Protein AF-A0A8T3SCQ9-F1 (afdb_monomer)

Foldseek 3Di:
DPPQVADAQFWADDPLFIWGRHPPDIHTQQWDAPVVGDIDGRSVVCVVPVVSHRDGDDDDDDD

Radius of gyration: 11.7 Å; Cα contacts (8 Å, |Δi|>4): 94; chains: 1; bounding box: 28×25×26 Å

Solvent-accessible surface area (backbone atoms only — not comparable to full-atom values): 3881 Å² total; per-residue (Å²): 132,70,69,81,78,53,60,65,40,24,26,35,77,45,89,75,31,36,20,35,27,42,97,75,68,70,47,75,41,66,63,45,61,55,87,100,52,69,75,42,44,24,46,58,52,41,73,80,39,64,75,52,53,73,35,69,71,74,94,71,88,86,126

Sequence (63 aa):
HDPLAAAPGTLVRAGEGLALVALEGLLELVEVQPEGGRRMRASVAIRGRPSLVGSRVREVAVG

Nearest PDB structures (foldseek):
  2fmt-assembly2_B  TM=8.071E-01  e=2.593E-02  Escherichia coli
  5uai-assembly1_A  TM=8.061E-01  e=4.349E-02  Pseudomonas aeruginosa PAO1
  3r8x-assembly1_A  TM=7.834E-01  e=5.632E-02  Yersinia pestis
  4wkg-assembly1_C  TM=7.553E-01  e=2.490E-01  Escherichia coli K-12
  4wkg-assembly1_F  TM=7.552E-01  e=2.834E-01  Escherichia coli K-12

pLDDT: mean 90.83, std 8.41, range [54.16, 97.19]

Secondary structure (DSSP, 8-state):
--GGGSPTTBEEEETTEEEEE-SSSEEEE-EE--TTS--EEHHHHHHH-GGGTTPBP------

Mean predicted aligned error: 3.9 Å

Structure (mmCIF, N/CA/C/O backbone):
data_AF-A0A8T3SCQ9-F1
#
_entry.id   AF-A0A8T3SCQ9-F1
#
loop_
_atom_site.group_PDB
_atom_site.id
_atom_site.type_symbol
_atom_site.label_atom_id
_atom_site.label_alt_id
_atom_site.label_comp_id
_atom_site.label_asym_id
_atom_site.label_entity_id
_atom_site.label_seq_id
_atom_site.pdbx_PDB_ins_code
_atom_site.Cartn_x
_atom_site.Cartn_y
_atom_site.Cartn_z
_atom_site.occupancy
_atom_site.B_iso_or_equiv
_atom_site.auth_seq_id
_atom_site.auth_comp_id
_atom_site.auth_asym_id
_atom_site.auth_atom_id
_atom_site.pdbx_PDB_model_num
ATOM 1 N N . HIS A 1 1 ? 14.200 1.632 -9.838 1.00 61.81 1 HIS A N 1
ATOM 2 C CA . HIS A 1 1 ? 14.059 0.443 -8.977 1.00 61.81 1 HIS A CA 1
ATOM 3 C C . HIS A 1 1 ? 12.841 -0.301 -9.484 1.00 61.81 1 HIS A C 1
ATOM 5 O O . HIS A 1 1 ? 11.840 0.369 -9.706 1.00 61.81 1 HIS A O 1
ATOM 11 N N . ASP A 1 2 ? 12.946 -1.594 -9.781 1.00 76.31 2 ASP A N 1
ATOM 12 C CA . ASP A 1 2 ? 11.802 -2.370 -10.264 1.00 76.31 2 ASP A CA 1
ATOM 13 C C . ASP A 1 2 ? 10.861 -2.662 -9.079 1.00 76.31 2 ASP A C 1
ATOM 15 O O . ASP A 1 2 ? 11.270 -3.373 -8.159 1.00 76.31 2 ASP A O 1
ATOM 19 N N . PRO A 1 3 ? 9.643 -2.091 -9.036 1.00 72.62 3 PRO A N 1
ATOM 20 C CA . PRO A 1 3 ? 8.708 -2.325 -7.939 1.00 72.62 3 PRO A CA 1
ATOM 21 C C . PRO A 1 3 ? 8.268 -3.792 -7.827 1.00 72.62 3 PRO A C 1
ATOM 23 O O . PRO A 1 3 ? 7.888 -4.211 -6.735 1.00 72.62 3 PRO A O 1
ATOM 26 N N . LEU A 1 4 ? 8.358 -4.581 -8.906 1.00 78.00 4 LEU A N 1
ATOM 27 C CA . LEU A 1 4 ? 8.020 -6.009 -8.897 1.00 78.00 4 LEU A CA 1
ATOM 28 C C . LEU A 1 4 ? 9.096 -6.880 -8.235 1.00 78.00 4 LEU A C 1
ATOM 30 O O . LEU A 1 4 ? 8.839 -8.041 -7.935 1.00 78.00 4 LEU A O 1
ATOM 34 N N . ALA A 1 5 ? 10.281 -6.331 -7.950 1.00 85.00 5 ALA A N 1
ATOM 35 C CA . ALA A 1 5 ? 11.312 -7.038 -7.193 1.00 85.00 5 ALA A CA 1
ATOM 36 C C . ALA A 1 5 ? 10.989 -7.149 -5.687 1.00 85.00 5 ALA A C 1
ATOM 38 O O . ALA A 1 5 ? 11.655 -7.892 -4.965 1.00 85.00 5 ALA A O 1
ATOM 39 N N . ALA A 1 6 ? 9.998 -6.401 -5.187 1.00 91.00 6 ALA A N 1
ATOM 40 C CA . ALA A 1 6 ? 9.561 -6.478 -3.796 1.00 91.00 6 ALA A CA 1
ATOM 41 C C . ALA A 1 6 ? 8.612 -7.670 -3.560 1.00 91.00 6 ALA A C 1
ATOM 43 O O . ALA A 1 6 ? 7.918 -8.125 -4.461 1.00 91.00 6 ALA A O 1
ATOM 44 N N . ALA A 1 7 ? 8.561 -8.186 -2.329 1.00 94.50 7 ALA A N 1
ATOM 45 C CA . ALA A 1 7 ? 7.723 -9.342 -2.004 1.00 94.50 7 ALA A CA 1
ATOM 46 C C . ALA A 1 7 ? 6.214 -9.006 -2.046 1.00 94.50 7 ALA A C 1
ATOM 48 O O . ALA A 1 7 ? 5.833 -7.907 -1.622 1.00 94.50 7 ALA A O 1
ATOM 49 N N . PRO A 1 8 ? 5.329 -9.954 -2.417 1.00 95.94 8 PRO A N 1
ATOM 50 C CA . PRO A 1 8 ? 3.884 -9.765 -2.320 1.00 95.94 8 PRO A CA 1
ATOM 51 C C . PRO A 1 8 ? 3.428 -9.314 -0.926 1.00 95.94 8 PRO A C 1
ATOM 53 O O . PRO A 1 8 ? 3.921 -9.787 0.113 1.00 95.94 8 PRO A O 1
ATOM 56 N N . GLY A 1 9 ? 2.485 -8.373 -0.914 1.00 96.12 9 GLY A N 1
ATOM 57 C CA . GLY A 1 9 ? 2.017 -7.676 0.282 1.00 96.12 9 GLY A CA 1
ATOM 58 C C . GLY A 1 9 ? 2.834 -6.430 0.649 1.00 96.12 9 GLY A C 1
ATOM 59 O O . GLY A 1 9 ? 2.504 -5.765 1.629 1.00 96.12 9 GLY A O 1
ATOM 60 N N . THR A 1 10 ? 3.892 -6.101 -0.098 1.00 97.19 10 THR A N 1
ATOM 61 C CA . THR A 1 10 ? 4.688 -4.880 0.114 1.00 97.19 10 THR A CA 1
ATOM 62 C C . THR A 1 10 ? 4.037 -3.676 -0.558 1.00 97.19 10 THR A C 1
ATOM 64 O O . THR A 1 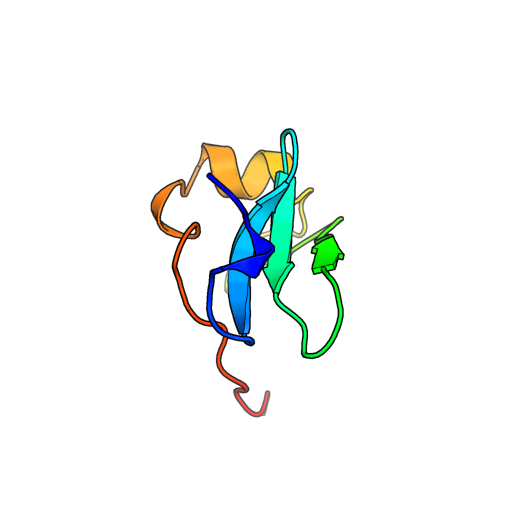10 ? 3.588 -3.766 -1.699 1.00 97.19 10 THR A O 1
ATOM 67 N N . LEU A 1 11 ? 4.017 -2.535 0.126 1.00 96.12 11 LEU A N 1
ATOM 68 C CA . LEU A 1 11 ? 3.619 -1.256 -0.452 1.00 96.12 11 LEU A CA 1
ATOM 69 C C . LEU A 1 11 ? 4.802 -0.618 -1.183 1.00 96.12 11 LEU A C 1
ATOM 71 O O . LEU A 1 11 ? 5.880 -0.447 -0.618 1.00 96.12 11 LEU A O 1
ATOM 75 N N . VAL A 1 12 ? 4.600 -0.228 -2.432 1.00 96.19 12 VAL A N 1
ATOM 76 C CA . VAL A 1 12 ? 5.605 0.398 -3.297 1.00 96.19 12 VAL A CA 1
ATOM 77 C C . VAL A 1 12 ? 5.081 1.718 -3.844 1.00 96.19 12 VAL A C 1
ATOM 79 O O . VAL A 1 12 ? 3.876 1.968 -3.879 1.00 96.19 12 VAL A O 1
ATOM 82 N N . ARG A 1 13 ? 5.992 2.589 -4.280 1.00 94.31 13 ARG A N 1
ATOM 83 C CA . ARG A 1 13 ? 5.604 3.831 -4.948 1.00 94.31 13 ARG A CA 1
ATOM 84 C C . ARG A 1 13 ? 5.166 3.531 -6.383 1.00 94.31 13 ARG A C 1
ATOM 86 O O . ARG A 1 13 ? 5.894 2.864 -7.112 1.00 94.31 13 ARG A O 1
ATOM 93 N N . ALA A 1 14 ? 4.014 4.060 -6.783 1.00 90.81 14 ALA A N 1
ATOM 94 C CA . ALA A 1 14 ? 3.498 3.980 -8.148 1.00 90.81 14 ALA A CA 1
ATOM 95 C C . ALA A 1 14 ? 3.097 5.389 -8.599 1.00 90.81 14 ALA A C 1
ATOM 97 O O . ALA A 1 14 ? 2.117 5.950 -8.111 1.00 90.81 14 ALA A O 1
ATOM 98 N N . GLY A 1 15 ? 3.913 6.003 -9.462 1.00 89.25 15 GLY A N 1
ATOM 99 C CA . GLY A 1 15 ? 3.784 7.423 -9.799 1.00 89.25 15 GLY A CA 1
ATOM 100 C C . GLY A 1 15 ? 3.793 8.312 -8.547 1.00 89.25 15 GLY A C 1
ATOM 101 O O . GLY A 1 15 ? 4.692 8.226 -7.707 1.00 89.25 15 GLY A O 1
ATOM 102 N N . GLU A 1 16 ? 2.755 9.135 -8.401 1.00 89.75 16 GLU A N 1
ATOM 103 C CA . GLU A 1 16 ? 2.545 9.998 -7.228 1.00 89.75 16 GLU A CA 1
ATOM 104 C C . GLU A 1 16 ? 1.841 9.291 -6.055 1.00 89.75 16 GLU A C 1
ATOM 106 O O . GLU A 1 16 ? 1.683 9.875 -4.980 1.00 89.75 16 GLU A O 1
ATOM 111 N N . GLY A 1 17 ? 1.385 8.054 -6.256 1.00 92.31 17 GLY A N 1
ATOM 112 C CA . GLY A 1 17 ? 0.595 7.281 -5.306 1.00 92.31 17 GLY A CA 1
ATOM 113 C C . GLY A 1 17 ? 1.341 6.094 -4.698 1.00 92.31 17 GLY A C 1
ATOM 114 O O . GLY A 1 17 ? 2.574 6.036 -4.647 1.00 92.31 17 GLY A O 1
ATOM 115 N N . LEU A 1 18 ? 0.550 5.140 -4.213 1.00 94.94 18 LEU A N 1
ATOM 116 C CA . LEU A 1 18 ? 1.008 3.922 -3.555 1.00 94.94 18 LEU A CA 1
ATOM 117 C C . LEU A 1 18 ? 0.346 2.721 -4.233 1.00 94.94 18 LEU A C 1
ATOM 119 O O . LEU A 1 18 ? -0.828 2.790 -4.588 1.00 94.94 18 LEU A O 1
ATOM 123 N N . ALA A 1 19 ? 1.077 1.626 -4.391 1.00 96.69 19 ALA A N 1
ATOM 124 C CA . ALA A 1 19 ? 0.543 0.364 -4.886 1.00 96.69 19 ALA A CA 1
ATOM 125 C C . ALA A 1 19 ? 0.952 -0.789 -3.969 1.00 96.69 19 ALA A C 1
ATOM 127 O O . ALA A 1 19 ? 1.986 -0.725 -3.307 1.00 96.69 19 ALA A O 1
ATOM 128 N N . LEU A 1 20 ? 0.144 -1.841 -3.935 1.00 96.62 20 LEU A N 1
ATOM 129 C CA . LEU A 1 20 ? 0.450 -3.103 -3.277 1.00 96.62 20 LEU A CA 1
ATOM 130 C C . LEU A 1 20 ? 1.010 -4.083 -4.308 1.00 96.62 20 LEU A C 1
ATOM 132 O O . LEU A 1 20 ? 0.401 -4.288 -5.359 1.00 96.62 20 LEU A O 1
ATOM 136 N N . VAL A 1 21 ? 2.135 -4.718 -3.995 1.00 97.00 21 VAL A N 1
ATOM 137 C CA . VAL A 1 21 ? 2.641 -5.836 -4.796 1.00 97.00 21 VAL A CA 1
ATOM 138 C C . VAL A 1 21 ? 1.726 -7.041 -4.600 1.00 97.00 21 VAL A C 1
ATOM 140 O O . VAL A 1 21 ? 1.567 -7.525 -3.474 1.00 97.00 21 VAL A O 1
ATOM 143 N N . ALA A 1 22 ? 1.118 -7.511 -5.686 1.00 95.19 22 ALA A N 1
ATOM 144 C CA . ALA A 1 22 ? 0.295 -8.715 -5.707 1.00 95.19 22 ALA A CA 1
ATOM 145 C C . ALA A 1 22 ? 1.146 -9.950 -6.061 1.00 95.19 22 ALA A C 1
ATOM 147 O O . ALA A 1 22 ? 2.360 -9.850 -6.219 1.00 95.19 22 ALA A O 1
ATOM 148 N N . LEU A 1 23 ? 0.519 -11.128 -6.169 1.00 94.25 23 LEU A N 1
ATOM 149 C CA . LEU A 1 23 ? 1.195 -12.310 -6.726 1.00 94.25 23 LEU A CA 1
ATOM 150 C C . LEU A 1 23 ? 1.597 -12.079 -8.188 1.00 94.25 23 LEU A C 1
ATOM 152 O O . LEU A 1 23 ? 2.678 -12.479 -8.603 1.00 94.25 23 LEU A O 1
ATOM 156 N N . GLU A 1 24 ? 0.740 -11.382 -8.932 1.00 93.94 24 GLU A N 1
ATOM 157 C CA . GLU A 1 24 ? 0.977 -10.979 -10.310 1.00 93.94 24 GLU A CA 1
ATOM 158 C C . GLU A 1 24 ? 0.639 -9.494 -10.453 1.00 93.94 24 GLU A C 1
ATOM 160 O O . GLU A 1 24 ? -0.493 -9.067 -10.224 1.00 93.94 24 GLU A O 1
ATOM 165 N N . GLY A 1 25 ? 1.642 -8.691 -10.809 1.00 94.56 25 GLY A N 1
ATOM 166 C CA . GLY A 1 25 ? 1.475 -7.257 -11.019 1.00 94.56 25 GLY A CA 1
ATOM 167 C C . GLY A 1 25 ? 1.287 -6.444 -9.733 1.00 94.56 25 GLY A C 1
ATOM 168 O O . GLY A 1 25 ? 1.813 -6.767 -8.665 1.00 94.56 25 GLY A O 1
ATOM 169 N N . LEU A 1 26 ? 0.572 -5.326 -9.867 1.00 96.25 26 LEU A N 1
ATOM 170 C CA . LEU A 1 26 ? 0.407 -4.308 -8.833 1.00 96.25 26 LEU A CA 1
ATOM 171 C C . LEU A 1 26 ? -1.069 -3.928 -8.687 1.00 96.25 26 LEU A C 1
ATOM 173 O O . LEU A 1 26 ? -1.776 -3.777 -9.683 1.00 96.25 26 LEU A O 1
ATOM 177 N N . LEU A 1 27 ? -1.505 -3.697 -7.450 1.00 96.25 27 LEU A N 1
ATOM 178 C CA . LEU A 1 27 ? -2.798 -3.087 -7.143 1.00 96.25 27 LEU A CA 1
ATOM 179 C C . LEU A 1 27 ? -2.579 -1.636 -6.722 1.00 96.25 27 LEU A C 1
ATOM 181 O O . LEU A 1 27 ? -2.009 -1.374 -5.664 1.00 96.25 27 LEU A O 1
ATOM 185 N N . GLU A 1 28 ? -3.024 -0.683 -7.537 1.00 96.00 28 GLU A N 1
ATOM 186 C CA . GLU A 1 28 ? -2.950 0.734 -7.183 1.00 96.00 28 GLU A CA 1
ATOM 187 C C . GLU A 1 28 ? -3.939 1.067 -6.060 1.00 96.00 28 GLU A C 1
ATOM 189 O O . GL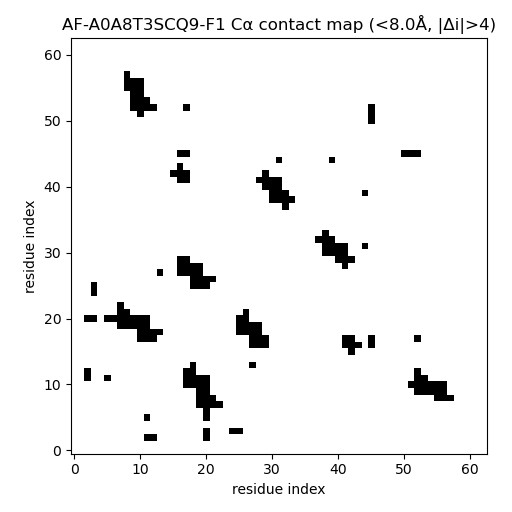U A 1 28 ? -5.130 0.756 -6.132 1.00 96.00 28 GLU A O 1
ATOM 194 N N . LEU A 1 29 ? -3.453 1.746 -5.022 1.00 95.81 29 LEU A N 1
ATOM 195 C CA . LEU A 1 29 ? -4.315 2.314 -3.998 1.00 95.81 29 LEU A CA 1
ATOM 196 C C . LEU A 1 29 ? -4.806 3.678 -4.476 1.00 95.81 29 LEU A C 1
ATOM 198 O O . LEU A 1 29 ? -4.059 4.654 -4.481 1.00 95.81 29 LEU A O 1
ATOM 202 N N . VAL A 1 30 ? -6.080 3.760 -4.847 1.00 96.62 30 VAL A N 1
ATOM 203 C CA . VAL A 1 30 ? -6.694 5.028 -5.268 1.00 96.62 30 VAL A CA 1
ATOM 204 C C . VAL A 1 30 ? -7.060 5.877 -4.046 1.00 96.62 30 VAL A C 1
ATOM 206 O O . VAL A 1 30 ? -6.685 7.050 -3.944 1.00 96.62 30 VAL A O 1
ATOM 209 N N . GLU A 1 31 ? -7.734 5.264 -3.071 1.00 96.25 31 GLU A N 1
ATOM 210 C CA . GLU A 1 31 ? -8.136 5.880 -1.806 1.00 96.25 31 GLU A CA 1
ATOM 211 C C . GLU A 1 31 ? -7.795 4.983 -0.620 1.00 96.25 31 GLU A C 1
ATOM 213 O O . GLU A 1 31 ? -7.790 3.758 -0.715 1.00 96.25 31 GLU A O 1
ATOM 218 N N . VAL A 1 32 ? -7.529 5.614 0.518 1.00 94.06 32 VAL A N 1
ATOM 219 C CA . VAL A 1 32 ? -7.249 4.953 1.790 1.00 94.06 32 VAL A CA 1
ATOM 220 C C . VAL A 1 32 ? -7.965 5.682 2.916 1.00 94.06 32 VAL A C 1
ATOM 222 O O . VAL A 1 32 ? -8.211 6.889 2.848 1.00 94.06 32 VAL A O 1
ATOM 225 N N . GLN A 1 33 ? -8.262 4.960 3.988 1.00 93.94 33 GLN A N 1
ATOM 226 C CA . GLN A 1 33 ? -8.730 5.538 5.238 1.00 93.94 33 GLN A CA 1
ATOM 227 C C . GLN A 1 33 ? -7.876 4.974 6.372 1.00 93.94 33 GLN A C 1
ATOM 229 O O . GLN A 1 33 ? -8.107 3.850 6.808 1.00 93.94 33 GLN A O 1
ATOM 234 N N . PRO A 1 34 ? -6.854 5.716 6.826 1.00 89.50 34 PRO A N 1
ATOM 235 C CA . PRO A 1 34 ? -6.101 5.322 8.004 1.00 89.50 34 PRO A CA 1
ATOM 236 C C . PRO A 1 34 ? -7.006 5.276 9.237 1.00 89.50 34 PRO A C 1
ATOM 238 O O . PRO A 1 34 ? -7.964 6.044 9.336 1.00 89.50 34 PRO A O 1
ATOM 241 N N . GLU A 1 35 ? -6.655 4.423 10.194 1.00 89.06 35 GLU A N 1
ATOM 242 C CA . GLU A 1 35 ? -7.326 4.354 11.491 1.00 89.06 35 GLU A CA 1
ATOM 243 C C . GLU A 1 35 ? -7.401 5.737 12.162 1.00 89.06 35 GLU A C 1
ATOM 245 O O . GLU A 1 35 ? -6.441 6.514 12.127 1.00 89.06 35 GLU A O 1
ATOM 250 N N . GLY A 1 36 ? -8.575 6.071 12.710 1.00 90.62 36 GLY A N 1
ATOM 251 C CA . GLY A 1 36 ? -8.857 7.373 13.327 1.00 90.62 36 GLY A CA 1
ATOM 252 C C . GLY A 1 36 ? -8.855 8.567 12.360 1.00 90.62 36 GLY A C 1
ATOM 253 O O . GLY A 1 36 ? -9.014 9.708 12.791 1.00 90.62 36 GLY A O 1
ATOM 254 N N . GLY A 1 37 ? -8.661 8.334 11.060 1.00 91.12 37 GLY A N 1
ATOM 255 C CA . GLY A 1 37 ? 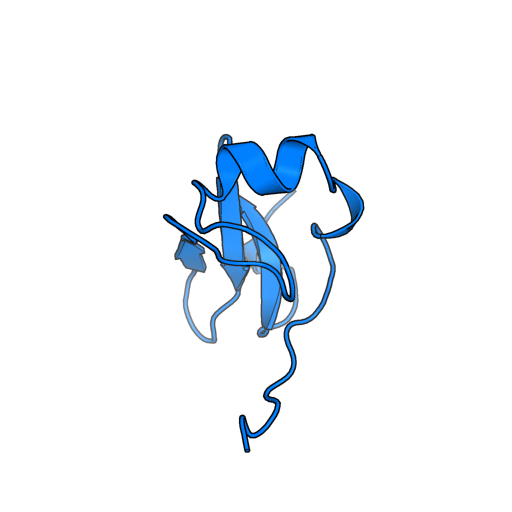-8.550 9.366 10.038 1.00 91.12 37 GLY A CA 1
ATOM 256 C C . GLY A 1 37 ? -9.749 9.437 9.094 1.00 91.12 37 GLY A C 1
ATOM 257 O O . GLY A 1 37 ? -10.617 8.563 9.038 1.00 91.12 37 GLY A O 1
ATOM 258 N N . ARG A 1 38 ? -9.764 10.499 8.283 1.00 95.19 38 ARG A N 1
ATOM 259 C CA . ARG A 1 38 ? -10.691 10.626 7.152 1.00 95.19 38 ARG A CA 1
ATOM 260 C C . ARG A 1 38 ? -10.200 9.825 5.946 1.00 95.19 38 ARG A C 1
ATOM 262 O O . ARG A 1 38 ? -8.993 9.705 5.730 1.00 95.19 38 ARG A O 1
ATOM 269 N N . ARG A 1 39 ? -11.137 9.367 5.112 1.00 97.00 39 ARG A N 1
ATOM 270 C CA . ARG A 1 39 ? -10.829 8.845 3.775 1.00 97.00 39 ARG A CA 1
ATOM 271 C C . ARG A 1 39 ? -10.122 9.915 2.934 1.00 97.00 39 ARG A C 1
ATOM 273 O O . ARG A 1 39 ? -10.477 11.094 3.001 1.00 97.00 39 ARG A O 1
ATOM 280 N N . MET A 1 40 ? -9.108 9.520 2.169 1.00 96.38 40 MET A N 1
ATOM 281 C CA . MET A 1 40 ? -8.337 10.411 1.299 1.00 96.38 40 MET A CA 1
ATOM 282 C C . MET A 1 40 ? -7.663 9.655 0.150 1.00 96.38 40 MET A C 1
ATOM 284 O O . MET A 1 40 ? -7.477 8.443 0.217 1.00 96.38 40 MET A O 1
ATOM 288 N N . ARG A 1 41 ? -7.216 10.384 -0.880 1.00 96.44 41 ARG A N 1
ATOM 289 C CA . ARG A 1 41 ? -6.385 9.821 -1.958 1.00 96.44 41 ARG A CA 1
ATOM 290 C C . ARG A 1 41 ? -5.054 9.294 -1.419 1.00 96.44 41 ARG A C 1
ATOM 292 O O . ARG A 1 41 ? -4.415 9.964 -0.601 1.00 96.44 41 ARG A O 1
ATOM 299 N N . ALA A 1 42 ? -4.575 8.161 -1.931 1.00 94.81 42 ALA A N 1
ATOM 300 C CA . ALA A 1 42 ? -3.303 7.582 -1.479 1.00 94.81 42 ALA A CA 1
ATOM 301 C C . ALA A 1 42 ? -2.093 8.499 -1.742 1.00 94.81 42 ALA A C 1
ATOM 303 O O . ALA A 1 42 ? -1.180 8.566 -0.922 1.00 94.81 42 ALA A O 1
ATOM 304 N N . SER A 1 43 ? -2.122 9.286 -2.824 1.00 95.25 43 SER A N 1
ATOM 305 C CA . SER A 1 43 ? -1.099 10.305 -3.121 1.00 95.25 43 SER A CA 1
ATOM 306 C C . SER A 1 43 ? -1.043 11.440 -2.088 1.00 95.25 43 SER A C 1
ATOM 308 O O . SER A 1 43 ? -0.028 12.119 -1.931 1.00 95.25 43 SER A O 1
ATOM 310 N N . VAL A 1 44 ? -2.128 11.675 -1.347 1.00 95.00 44 VAL A N 1
ATOM 311 C CA . VAL A 1 44 ? -2.133 12.590 -0.197 1.00 95.00 44 VAL A CA 1
ATOM 312 C C . VAL A 1 44 ? -1.588 11.873 1.037 1.00 95.00 44 VAL A C 1
ATOM 314 O O . VAL A 1 44 ? -0.743 12.430 1.734 1.00 95.00 44 VAL A O 1
ATOM 317 N N . ALA A 1 45 ? -2.010 10.629 1.272 1.00 92.06 45 ALA A N 1
ATOM 318 C CA . ALA A 1 45 ? -1.560 9.840 2.416 1.00 92.06 45 ALA A CA 1
ATOM 319 C C . ALA A 1 45 ? -0.034 9.629 2.431 1.00 92.06 45 ALA A C 1
ATOM 321 O O . ALA A 1 45 ? 0.603 9.858 3.460 1.00 92.06 45 ALA A O 1
ATOM 322 N N . ILE A 1 46 ? 0.568 9.267 1.292 1.00 93.50 46 ILE A N 1
ATOM 323 C CA . ILE A 1 46 ? 2.015 9.015 1.182 1.00 93.50 46 ILE A CA 1
ATOM 324 C C . ILE A 1 46 ? 2.855 10.272 1.441 1.00 93.50 46 ILE A C 1
ATOM 326 O O . ILE A 1 46 ? 3.914 10.181 2.056 1.00 93.50 46 ILE A O 1
ATOM 330 N N . ARG A 1 47 ? 2.367 11.461 1.054 1.00 92.12 47 ARG A N 1
ATOM 331 C CA . ARG A 1 47 ? 3.061 12.734 1.313 1.00 92.12 47 ARG A CA 1
ATOM 332 C C . ARG A 1 47 ? 3.200 13.022 2.807 1.00 92.12 47 ARG A C 1
ATOM 334 O O . ARG A 1 47 ? 4.227 13.538 3.227 1.00 92.12 47 ARG A O 1
ATOM 341 N N . GLY A 1 48 ? 2.193 12.663 3.604 1.00 90.19 48 GLY A N 1
ATOM 342 C CA . GLY A 1 48 ? 2.243 12.793 5.063 1.00 90.19 48 GLY A CA 1
ATOM 343 C C . GLY A 1 48 ? 2.929 11.624 5.777 1.00 90.19 48 GLY A C 1
ATOM 344 O O . GLY A 1 48 ? 3.235 11.739 6.961 1.00 90.19 48 GLY A O 1
ATOM 345 N N . ARG A 1 49 ? 3.135 10.487 5.096 1.00 90.94 49 ARG A N 1
ATOM 346 C CA .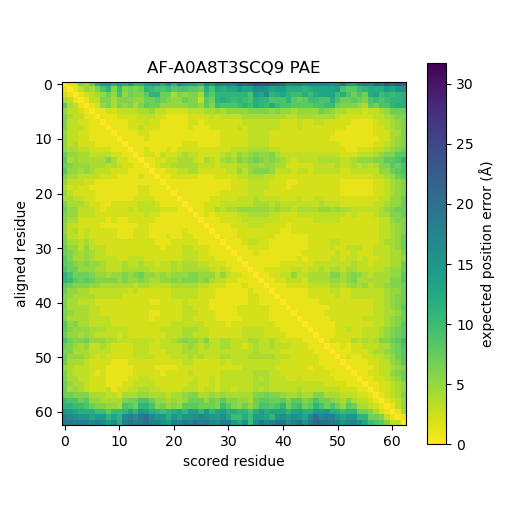 ARG A 1 49 ? 3.670 9.242 5.674 1.00 90.94 49 ARG A CA 1
ATOM 34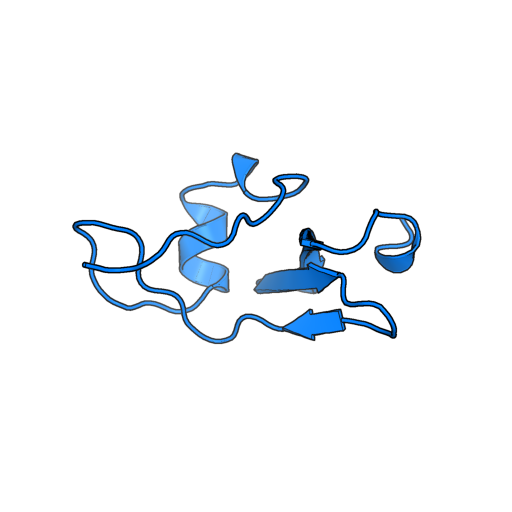7 C C . ARG A 1 49 ? 4.557 8.491 4.665 1.00 90.94 49 ARG A C 1
ATOM 349 O O . ARG A 1 49 ? 4.179 7.415 4.197 1.00 90.94 49 ARG A O 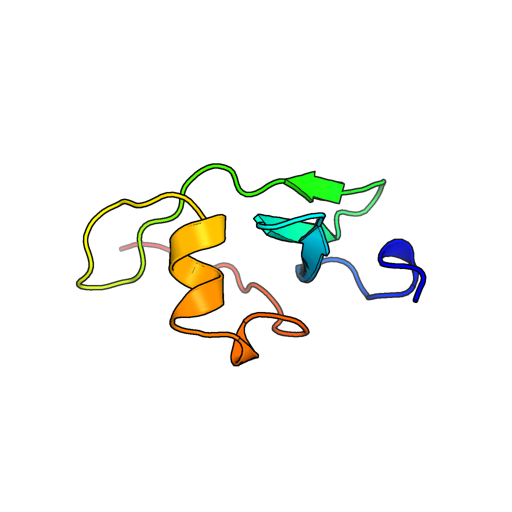1
ATOM 356 N N . PRO A 1 50 ? 5.747 9.019 4.331 1.00 91.19 50 PRO A N 1
ATOM 357 C CA . PRO A 1 50 ? 6.631 8.395 3.342 1.00 91.19 50 PRO A CA 1
ATOM 358 C C . PRO A 1 50 ? 7.138 7.006 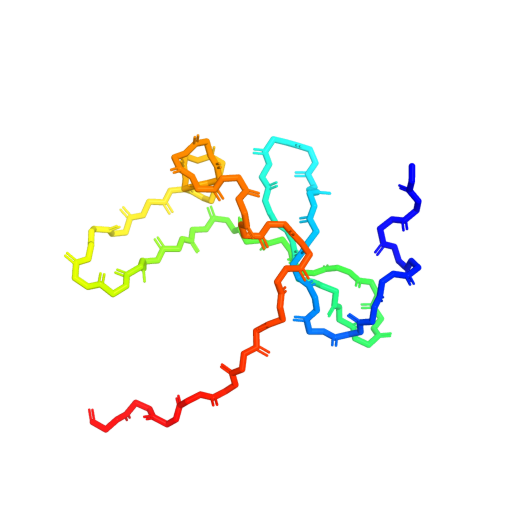3.766 1.00 91.19 50 PRO A C 1
ATOM 360 O O . PRO A 1 50 ? 7.451 6.186 2.908 1.00 91.19 50 PRO A O 1
ATOM 363 N N . SER A 1 51 ? 7.154 6.705 5.071 1.00 92.38 51 SER A N 1
ATOM 364 C CA . SER A 1 51 ? 7.535 5.396 5.624 1.00 92.38 51 SER A CA 1
ATOM 365 C C . SER A 1 51 ? 6.591 4.246 5.253 1.00 92.38 51 SER A C 1
ATOM 367 O O . SER A 1 51 ? 6.920 3.086 5.490 1.00 92.38 51 SER A O 1
ATOM 369 N N . LEU A 1 52 ? 5.426 4.533 4.659 1.00 91.69 52 LEU A N 1
ATOM 370 C CA . LEU A 1 52 ? 4.534 3.493 4.143 1.00 91.69 52 LEU A CA 1
ATOM 371 C C . LEU A 1 52 ? 5.167 2.711 2.984 1.00 91.69 52 LEU A C 1
ATOM 373 O O . LEU A 1 52 ? 4.850 1.540 2.802 1.00 91.69 52 LEU A O 1
ATOM 377 N N . VAL A 1 53 ? 6.074 3.320 2.217 1.00 94.81 53 VAL A N 1
ATOM 378 C CA . VAL A 1 53 ? 6.800 2.617 1.152 1.00 94.81 53 VAL A CA 1
ATOM 379 C C . VAL A 1 53 ? 7.760 1.597 1.769 1.00 94.81 53 VAL A C 1
ATOM 381 O O . VAL A 1 53 ? 8.519 1.917 2.678 1.00 94.81 53 VAL A O 1
ATOM 384 N N . GLY A 1 54 ? 7.722 0.362 1.275 1.00 95.56 54 GLY A N 1
ATOM 385 C CA . GLY A 1 54 ? 8.467 -0.780 1.807 1.00 95.56 54 GLY A CA 1
ATOM 386 C C . GLY A 1 54 ? 7.774 -1.486 2.977 1.00 95.56 54 GLY A C 1
ATOM 387 O O . GLY A 1 54 ? 8.214 -2.559 3.385 1.00 95.56 54 GLY A O 1
ATOM 388 N N . SER A 1 55 ? 6.676 -0.932 3.503 1.00 94.94 55 SER A N 1
ATOM 389 C CA . SER A 1 55 ? 5.901 -1.581 4.564 1.00 94.94 55 SER A CA 1
ATOM 390 C C . SER A 1 55 ? 5.093 -2.759 4.020 1.00 94.94 55 SER A C 1
ATOM 392 O O . SER A 1 55 ? 4.603 -2.721 2.891 1.00 94.94 55 SER A O 1
ATOM 394 N N . ARG A 1 56 ? 4.910 -3.796 4.846 1.00 94.94 56 ARG A N 1
ATOM 395 C CA . ARG A 1 56 ? 4.092 -4.965 4.503 1.00 94.94 56 ARG A CA 1
ATOM 396 C C . ARG A 1 56 ? 2.687 -4.836 5.079 1.00 94.94 56 ARG A C 1
ATOM 398 O O . ARG A 1 56 ? 2.537 -4.652 6.287 1.00 94.94 56 ARG A O 1
ATOM 405 N N . VAL A 1 57 ? 1.674 -4.973 4.231 1.00 93.12 57 VAL A N 1
ATOM 406 C CA . VAL A 1 57 ? 0.275 -5.048 4.662 1.00 93.12 57 VAL A CA 1
ATOM 407 C C . VAL A 1 57 ? 0.049 -6.374 5.379 1.00 93.12 57 VAL A C 1
ATOM 409 O O . VAL A 1 57 ? 0.547 -7.419 4.956 1.00 93.12 57 VAL A O 1
ATOM 412 N N . ARG A 1 58 ? -0.692 -6.323 6.484 1.00 89.12 58 ARG A N 1
ATOM 413 C CA . ARG A 1 58 ? -1.145 -7.501 7.219 1.00 89.12 58 ARG A CA 1
ATOM 414 C C . ARG A 1 58 ? -2.659 -7.505 7.239 1.00 89.12 58 ARG A C 1
ATOM 416 O O . ARG A 1 58 ? -3.275 -6.456 7.406 1.00 89.12 58 ARG A O 1
ATOM 423 N N . GLU A 1 59 ? -3.231 -8.686 7.079 1.00 85.75 59 GLU A N 1
ATOM 424 C CA . GLU A 1 59 ? -4.640 -8.892 7.356 1.00 85.75 59 GLU A CA 1
ATOM 425 C C . GLU A 1 59 ? -4.872 -8.757 8.861 1.00 85.75 59 GLU A C 1
ATOM 427 O O . GLU A 1 59 ? -4.128 -9.309 9.676 1.00 85.75 59 GLU A O 1
ATOM 432 N N . VAL A 1 60 ? -5.894 -7.991 9.217 1.00 82.38 60 VAL A N 1
ATOM 433 C CA . VAL A 1 60 ? -6.392 -7.885 10.582 1.00 82.38 60 VAL A CA 1
ATOM 434 C C . VAL A 1 60 ? -7.896 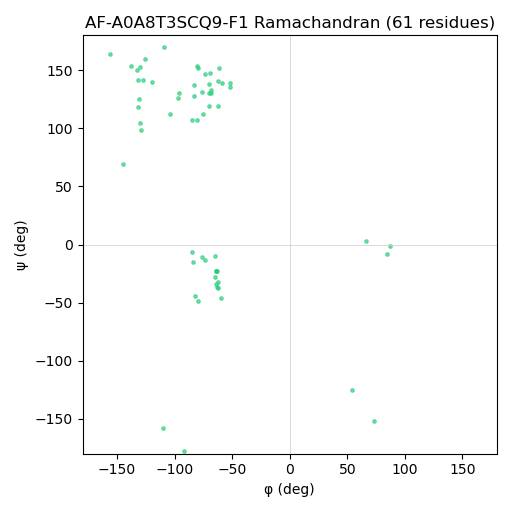-8.068 10.484 1.00 82.38 60 VAL A C 1
ATOM 436 O O . VAL A 1 60 ? -8.549 -7.368 9.710 1.00 82.38 60 VAL A O 1
ATOM 439 N N . ALA A 1 61 ? -8.438 -9.023 11.238 1.00 76.81 61 ALA A N 1
ATOM 440 C CA . ALA A 1 61 ? -9.879 -9.171 11.352 1.00 76.81 61 ALA A CA 1
ATOM 441 C C . ALA A 1 61 ? -10.443 -7.891 11.979 1.00 76.81 61 ALA A C 1
ATOM 443 O O . ALA A 1 61 ? -10.062 -7.518 13.090 1.00 76.81 61 ALA A O 1
ATOM 444 N N . VAL A 1 62 ? -11.313 -7.201 11.247 1.00 70.50 62 VAL A N 1
ATOM 445 C CA . VAL A 1 62 ? -12.052 -6.058 11.782 1.00 70.50 62 VAL A CA 1
ATOM 446 C C . VAL A 1 62 ? -13.216 -6.638 12.584 1.00 70.50 62 VAL A C 1
ATOM 448 O O . VAL A 1 62 ? -14.117 -7.239 11.999 1.00 70.50 62 VAL A O 1
ATOM 451 N N . GLY A 1 63 ? -13.120 -6.549 13.913 1.00 54.16 63 GLY A N 1
ATOM 452 C CA . GLY A 1 63 ? -14.192 -6.888 14.854 1.00 54.16 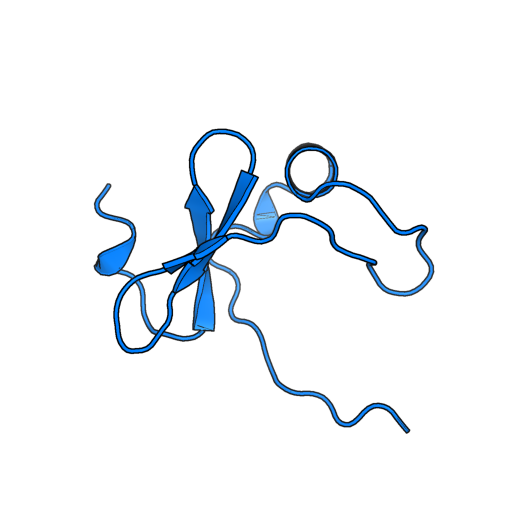63 GLY A CA 1
ATOM 453 C C . GLY A 1 63 ? -15.135 -5.722 15.102 1.00 54.16 63 GLY A C 1
ATOM 454 O O . GLY A 1 63 ? -14.692 -4.564 14.928 1.00 54.16 63 GLY A O 1
#